Protein AF-A0A7S2Z0B0-F1 (afdb_monomer_lite)

Organism: NCBI:txid41880

Structure (mmCIF, N/CA/C/O backbone):
data_AF-A0A7S2Z0B0-F1
#
_entry.id   AF-A0A7S2Z0B0-F1
#
loop_
_atom_site.group_PDB
_atom_site.id
_atom_site.type_symbol
_atom_site.label_atom_id
_atom_site.label_alt_id
_atom_site.label_comp_id
_atom_site.label_asym_id
_atom_site.label_entity_id
_atom_site.label_seq_id
_atom_site.pdbx_PDB_ins_code
_atom_site.Cartn_x
_atom_site.Cartn_y
_atom_site.Cartn_z
_atom_s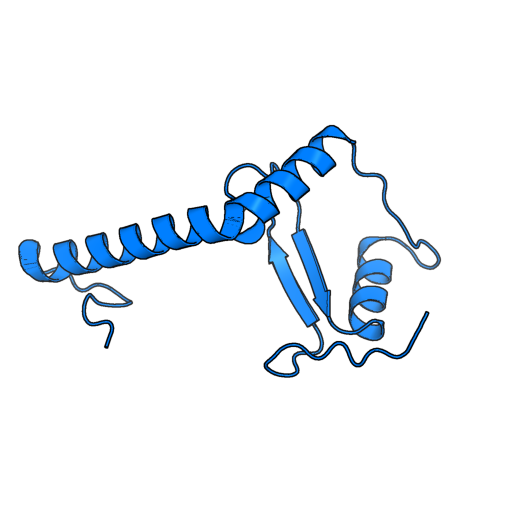ite.occupancy
_atom_site.B_iso_or_equiv
_atom_site.auth_seq_id
_atom_site.auth_comp_id
_atom_site.auth_asym_id
_atom_site.auth_atom_id
_atom_site.pdbx_PDB_model_num
ATOM 1 N N . VAL A 1 1 ? 11.644 -17.429 -20.625 1.00 40.50 1 VAL A N 1
ATOM 2 C CA . VAL A 1 1 ? 11.299 -17.784 -19.226 1.00 40.50 1 VAL A CA 1
ATOM 3 C C . VAL A 1 1 ? 9.787 -17.815 -19.181 1.00 40.50 1 VAL A C 1
ATOM 5 O O . VAL A 1 1 ? 9.197 -16.887 -19.711 1.00 40.50 1 VAL A O 1
ATOM 8 N N . GLY A 1 2 ? 9.229 -18.953 -18.768 1.00 37.28 2 GLY A N 1
ATOM 9 C CA . GLY A 1 2 ? 7.985 -19.527 -19.292 1.00 37.28 2 GLY A CA 1
ATOM 10 C C . GLY A 1 2 ? 6.713 -18.693 -19.154 1.00 37.28 2 GLY A C 1
ATOM 11 O O . GLY A 1 2 ? 6.612 -17.829 -18.285 1.00 37.28 2 GLY A O 1
ATOM 12 N N . ASP A 1 3 ? 5.751 -19.045 -20.006 1.00 36.94 3 ASP A N 1
ATOM 13 C CA . ASP A 1 3 ? 4.350 -18.614 -20.043 1.00 36.94 3 ASP A CA 1
ATOM 14 C C . ASP A 1 3 ? 3.581 -19.048 -18.780 1.00 36.94 3 ASP A C 1
ATOM 16 O O . ASP A 1 3 ? 2.597 -19.783 -18.839 1.00 36.94 3 ASP A O 1
ATOM 20 N N . ALA A 1 4 ? 4.048 -18.642 -17.599 1.00 49.31 4 ALA A N 1
ATOM 21 C CA . ALA A 1 4 ? 3.242 -18.738 -16.396 1.00 49.31 4 ALA A CA 1
ATOM 22 C C . ALA A 1 4 ? 2.090 -17.739 -16.543 1.00 49.31 4 ALA A C 1
ATOM 24 O O . ALA A 1 4 ? 2.315 -16.530 -16.640 1.00 49.31 4 ALA A O 1
ATOM 25 N N . GLU A 1 5 ? 0.861 -18.245 -16.590 1.00 49.62 5 GLU A N 1
ATOM 26 C CA . GLU A 1 5 ? -0.356 -17.441 -16.553 1.00 49.62 5 GLU A CA 1
ATOM 27 C C . GLU A 1 5 ? -0.422 -16.725 -15.191 1.00 49.62 5 GLU A C 1
ATOM 29 O O . GLU A 1 5 ? -0.987 -17.221 -14.218 1.00 49.62 5 GLU A O 1
ATOM 34 N N . TYR A 1 6 ? 0.231 -15.564 -15.084 1.00 52.81 6 TYR A N 1
ATOM 35 C CA . TYR A 1 6 ? 0.125 -14.675 -13.930 1.00 52.81 6 TYR A CA 1
ATOM 36 C C . TYR A 1 6 ? -1.260 -14.032 -13.946 1.00 52.81 6 TYR A C 1
ATOM 38 O O . TYR A 1 6 ? -1.445 -12.917 -14.430 1.00 52.81 6 TYR A O 1
ATOM 46 N N . SER A 1 7 ? -2.249 -14.757 -13.436 1.00 51.62 7 SER A N 1
ATOM 47 C CA . SER A 1 7 ? -3.573 -14.212 -13.172 1.00 51.62 7 SER A CA 1
ATOM 48 C C . SER A 1 7 ? -3.644 -13.799 -11.708 1.00 51.62 7 SER A C 1
ATOM 50 O O . SER A 1 7 ? -3.400 -14.612 -10.815 1.00 51.62 7 SER A O 1
ATOM 52 N N . PHE A 1 8 ? -3.977 -12.534 -11.433 1.00 70.25 8 PHE A N 1
ATOM 53 C CA . PHE A 1 8 ? -4.424 -12.174 -10.087 1.00 70.25 8 PHE A CA 1
ATOM 54 C C . PHE A 1 8 ? -5.605 -13.063 -9.698 1.00 70.25 8 PHE A C 1
ATOM 56 O O . PHE A 1 8 ? -6.382 -13.473 -10.559 1.00 70.25 8 PHE A O 1
ATOM 63 N N . HIS A 1 9 ? -5.808 -13.278 -8.397 1.00 70.19 9 HIS A N 1
ATOM 64 C CA . HIS A 1 9 ? -6.930 -14.070 -7.878 1.00 70.19 9 HIS A CA 1
ATOM 65 C C . HIS A 1 9 ? -8.305 -13.679 -8.467 1.00 70.19 9 HIS A C 1
ATOM 67 O O . HIS A 1 9 ? -9.204 -14.512 -8.515 1.00 70.19 9 HIS A O 1
ATOM 73 N N . HIS A 1 10 ? -8.454 -12.449 -8.977 1.00 76.25 10 HIS A N 1
ATOM 74 C CA . HIS A 1 10 ? -9.671 -11.944 -9.621 1.00 76.25 10 HIS A CA 1
ATOM 75 C C . HIS A 1 10 ? -9.471 -11.425 -11.060 1.00 76.25 10 HIS A C 1
ATOM 77 O O . HIS A 1 10 ? -10.250 -10.599 -11.525 1.00 76.25 10 HIS A O 1
ATOM 83 N N . LYS A 1 11 ? -8.446 -11.909 -11.778 1.00 85.06 11 LYS A N 1
ATOM 84 C CA . LYS A 1 11 ? -8.211 -11.660 -13.218 1.00 85.06 11 LYS A CA 1
ATOM 85 C C . LYS A 1 11 ? -8.097 -10.187 -13.648 1.00 85.06 11 LYS A C 1
ATOM 87 O O . LYS A 1 11 ? -8.368 -9.865 -14.799 1.00 85.06 11 LYS A O 1
ATOM 92 N N . ALA A 1 12 ? -7.695 -9.284 -12.755 1.00 90.69 12 ALA A N 1
ATOM 93 C CA . ALA A 1 12 ? -7.312 -7.938 -13.175 1.00 90.69 12 ALA A CA 1
ATOM 94 C C . ALA A 1 12 ? -6.077 -8.005 -14.097 1.00 90.69 12 ALA A C 1
ATOM 96 O O . ALA A 1 12 ? -5.167 -8.789 -13.841 1.00 90.69 12 ALA A O 1
ATOM 97 N N . ASP A 1 13 ? -6.003 -7.174 -15.137 1.00 91.44 13 ASP A N 1
ATOM 98 C CA . ASP A 1 13 ? -4.811 -7.133 -16.002 1.00 91.44 13 ASP A CA 1
ATOM 99 C C . ASP A 1 13 ? -3.647 -6.373 -15.358 1.00 91.44 13 ASP A C 1
ATOM 101 O O . ASP A 1 13 ? -2.479 -6.649 -15.639 1.00 91.44 13 ASP A O 1
ATOM 105 N N . ALA A 1 14 ? -3.964 -5.410 -14.489 1.00 92.56 14 ALA A N 1
ATOM 106 C CA . ALA A 1 14 ? -3.003 -4.667 -13.693 1.00 92.56 14 ALA A CA 1
ATOM 107 C C . ALA A 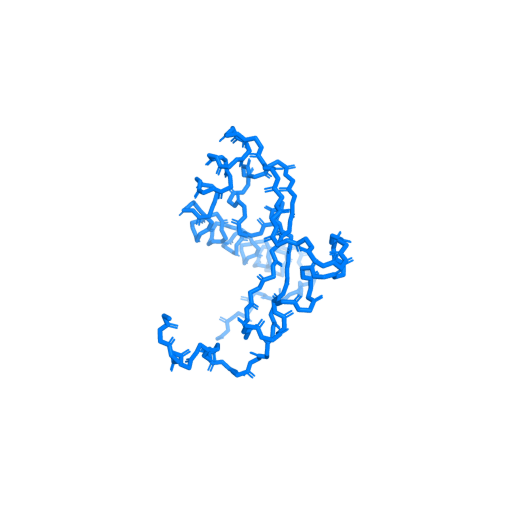1 14 ? -3.635 -4.110 -12.416 1.00 92.56 14 ALA A C 1
ATOM 109 O O . ALA A 1 14 ? -4.803 -3.722 -12.391 1.00 92.56 14 ALA A O 1
ATOM 110 N N . ILE A 1 15 ? -2.811 -4.002 -11.381 1.00 94.62 15 ILE A N 1
ATOM 111 C CA . ILE A 1 15 ? -3.052 -3.202 -10.184 1.00 94.62 15 ILE A CA 1
ATOM 112 C C . ILE A 1 15 ? -1.894 -2.223 -10.012 1.00 94.62 15 ILE A C 1
ATOM 114 O O . ILE A 1 15 ? -0.760 -2.493 -10.418 1.00 94.62 15 ILE A O 1
ATOM 118 N N . ALA A 1 16 ? -2.176 -1.089 -9.387 1.00 96.00 16 ALA A N 1
ATOM 119 C CA . ALA A 1 16 ? -1.172 -0.097 -9.057 1.00 96.00 16 ALA A CA 1
ATOM 120 C C . ALA A 1 16 ? -1.454 0.508 -7.684 1.00 96.00 16 ALA A C 1
ATOM 122 O O . ALA A 1 16 ? -2.592 0.530 -7.215 1.00 96.00 16 ALA A O 1
ATOM 123 N N . GLY A 1 17 ? -0.416 1.034 -7.045 1.00 97.12 17 GLY A N 1
ATOM 124 C CA . GLY A 1 17 ? -0.570 1.720 -5.771 1.00 97.12 17 GLY A CA 1
ATOM 125 C C . GLY A 1 17 ? 0.703 2.405 -5.303 1.00 97.12 17 GLY A C 1
ATOM 126 O O . GLY A 1 17 ? 1.751 2.350 -5.946 1.00 97.12 17 GLY A O 1
ATOM 127 N N . SER A 1 18 ? 0.599 3.080 -4.163 1.00 97.88 18 SER A N 1
ATOM 128 C CA . SER A 1 18 ? 1.707 3.826 -3.570 1.00 97.88 18 SER A CA 1
ATOM 129 C C . SER A 1 18 ? 2.484 2.978 -2.565 1.00 97.88 18 SER A C 1
ATOM 131 O O . SER A 1 18 ? 1.885 2.286 -1.742 1.00 97.88 18 SER A O 1
ATOM 133 N N . LEU A 1 19 ? 3.815 3.083 -2.593 1.00 97.69 19 LEU A N 1
ATOM 134 C CA . LEU A 1 19 ? 4.685 2.459 -1.598 1.00 97.69 19 LEU A CA 1
ATOM 135 C C . LEU A 1 19 ? 4.711 3.235 -0.278 1.00 97.69 19 LEU A C 1
ATOM 137 O O . LEU A 1 19 ? 5.074 2.650 0.718 1.00 97.69 19 LEU A O 1
ATOM 141 N N . ILE A 1 20 ? 4.249 4.488 -0.196 1.00 97.38 20 ILE A N 1
ATOM 142 C CA . ILE A 1 20 ? 4.106 5.176 1.110 1.00 97.38 20 ILE A CA 1
ATOM 143 C C . ILE A 1 20 ? 2.803 4.804 1.843 1.00 97.38 20 ILE A C 1
ATOM 145 O O . ILE A 1 20 ? 2.399 5.464 2.798 1.00 97.38 20 ILE A O 1
ATOM 149 N N . LYS A 1 21 ? 2.087 3.791 1.343 1.00 98.06 21 LYS A N 1
ATOM 150 C CA . LYS A 1 21 ? 0.852 3.241 1.917 1.00 98.06 21 LYS A CA 1
ATOM 151 C C . LYS A 1 21 ? 1.109 1.807 2.382 1.00 98.06 21 LYS A C 1
ATOM 153 O O . LYS A 1 21 ? 2.233 1.459 2.732 1.00 98.06 21 LYS A O 1
ATOM 158 N N . ASN A 1 22 ? 0.070 0.978 2.376 1.00 97.88 22 ASN A N 1
ATOM 159 C CA . ASN A 1 22 ? 0.078 -0.384 2.903 1.00 97.88 22 ASN A CA 1
ATOM 160 C C . ASN A 1 22 ? 1.320 -1.202 2.495 1.00 97.88 22 ASN A C 1
ATOM 162 O O . ASN A 1 22 ? 1.983 -1.718 3.391 1.00 97.88 22 ASN A O 1
ATOM 166 N N . PRO A 1 23 ? 1.721 -1.277 1.207 1.00 97.62 23 PRO A N 1
ATOM 167 C CA . PRO A 1 23 ? 2.841 -2.131 0.804 1.00 97.62 23 PRO A CA 1
ATOM 168 C C . PRO A 1 23 ? 4.222 -1.651 1.271 1.00 97.62 23 PRO A C 1
ATOM 170 O O . PRO A 1 23 ? 5.180 -2.404 1.158 1.00 97.62 23 PRO A O 1
ATOM 173 N N . GLY A 1 24 ? 4.357 -0.417 1.768 1.00 97.56 24 GLY A N 1
ATOM 174 C CA . GLY A 1 24 ? 5.630 0.093 2.286 1.00 97.56 24 GLY A CA 1
ATOM 175 C C . GLY A 1 24 ? 5.887 -0.178 3.754 1.00 97.56 24 GLY A C 1
ATOM 176 O O . GLY A 1 24 ? 6.925 0.254 4.257 1.00 97.56 24 GLY A O 1
ATOM 177 N N . GLY A 1 25 ? 4.933 -0.791 4.462 1.00 97.50 25 GLY A N 1
ATOM 178 C CA . GLY A 1 25 ? 5.072 -1.124 5.881 1.00 97.50 25 GLY A CA 1
ATOM 179 C C . GLY A 1 25 ? 5.401 0.070 6.783 1.00 97.50 25 GLY A C 1
ATOM 180 O O . GLY A 1 25 ? 6.006 -0.112 7.833 1.00 97.50 25 GLY A O 1
ATOM 181 N N . GLY A 1 26 ? 5.070 1.293 6.351 1.00 97.00 26 GLY A N 1
ATOM 182 C CA . GLY A 1 26 ? 5.375 2.535 7.066 1.00 97.00 26 GLY A CA 1
ATOM 183 C C . GLY A 1 26 ? 6.834 3.007 7.000 1.00 97.00 26 GLY A C 1
ATOM 184 O O . GLY A 1 26 ? 7.142 4.033 7.596 1.00 97.00 26 GLY A O 1
ATOM 185 N N . ILE A 1 27 ? 7.722 2.304 6.285 1.00 97.88 27 ILE A N 1
ATOM 186 C CA . ILE A 1 27 ? 9.158 2.642 6.223 1.00 97.88 27 ILE A CA 1
ATOM 187 C C . ILE A 1 27 ? 9.671 2.956 4.817 1.00 97.88 27 ILE A C 1
ATOM 189 O O . ILE A 1 27 ? 10.743 3.544 4.678 1.00 97.88 27 ILE A O 1
ATOM 193 N N . ALA A 1 28 ? 8.932 2.588 3.767 1.00 97.44 28 ALA A N 1
ATOM 194 C CA . ALA A 1 28 ? 9.296 2.981 2.413 1.00 97.44 28 ALA A CA 1
ATOM 195 C C . ALA A 1 28 ? 9.164 4.514 2.265 1.00 97.44 28 ALA A C 1
ATOM 197 O O . ALA A 1 28 ? 8.079 5.056 2.486 1.00 97.44 28 ALA A O 1
ATOM 198 N N . PRO A 1 29 ? 10.231 5.234 1.868 1.00 96.44 29 PRO A N 1
ATOM 199 C CA . PRO A 1 29 ? 10.245 6.699 1.911 1.00 96.44 29 PRO A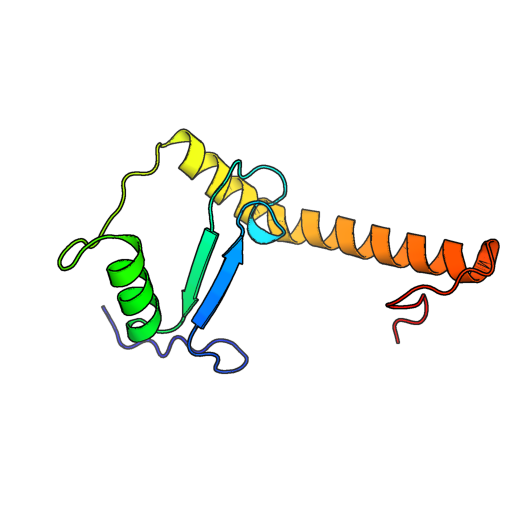 CA 1
ATOM 200 C C . PRO A 1 29 ? 9.442 7.351 0.774 1.00 96.44 29 PRO A C 1
ATOM 202 O O . PRO A 1 29 ? 9.011 8.497 0.879 1.00 96.44 29 PRO A O 1
ATOM 205 N N . ARG A 1 30 ? 9.283 6.646 -0.352 1.00 95.19 30 ARG A N 1
ATOM 206 C CA . ARG A 1 30 ? 8.608 7.104 -1.576 1.00 95.19 30 ARG A CA 1
ATOM 207 C C . ARG A 1 30 ? 8.347 5.927 -2.515 1.00 95.19 30 ARG A C 1
ATOM 209 O O . ARG A 1 30 ? 8.821 4.819 -2.288 1.00 95.19 30 ARG A O 1
ATOM 216 N N . GLY A 1 31 ? 7.660 6.208 -3.620 1.00 94.06 31 GLY A N 1
ATOM 217 C CA . GLY A 1 31 ? 7.531 5.301 -4.759 1.00 94.06 31 GLY A CA 1
ATOM 218 C C . GLY A 1 31 ? 6.120 4.761 -4.965 1.00 94.06 31 GLY A C 1
ATOM 219 O O . GLY A 1 31 ? 5.183 5.058 -4.219 1.00 94.06 31 GLY A O 1
ATOM 220 N N . GLY A 1 32 ? 5.980 3.966 -6.017 1.00 95.25 32 GLY A N 1
ATOM 221 C CA . GLY A 1 32 ? 4.750 3.286 -6.393 1.00 95.25 32 GLY A CA 1
ATOM 222 C C . GLY A 1 32 ? 5.071 1.954 -7.054 1.00 95.25 32 GLY A C 1
ATOM 223 O O . GLY A 1 32 ? 6.214 1.710 -7.441 1.00 95.25 32 GLY A O 1
ATOM 224 N N . TYR A 1 33 ? 4.062 1.102 -7.165 1.00 95.12 33 TYR A N 1
ATOM 225 C CA . TYR A 1 33 ? 4.173 -0.193 -7.819 1.00 95.12 33 TYR A CA 1
ATOM 226 C C . TYR A 1 33 ? 3.100 -0.334 -8.897 1.00 95.12 33 TYR A C 1
ATOM 228 O O . TYR A 1 33 ? 2.011 0.232 -8.784 1.00 95.12 33 TYR A O 1
ATOM 236 N N . VAL A 1 34 ? 3.428 -1.115 -9.922 1.00 94.69 34 VAL A N 1
ATOM 237 C CA . VAL A 1 34 ? 2.484 -1.687 -10.881 1.00 94.69 34 VAL A CA 1
ATOM 238 C C . VAL A 1 34 ? 2.772 -3.181 -10.927 1.00 94.69 34 VAL A C 1
ATOM 240 O O . VAL A 1 34 ? 3.926 -3.575 -11.089 1.00 94.69 34 VAL A O 1
ATOM 243 N N . ALA A 1 35 ? 1.743 -4.002 -10.769 1.00 93.44 35 ALA A N 1
ATOM 244 C CA . ALA A 1 35 ? 1.834 -5.453 -10.879 1.00 93.44 35 ALA A CA 1
ATOM 245 C C . ALA A 1 35 ? 0.708 -5.954 -11.785 1.00 93.44 35 ALA A C 1
ATOM 247 O O . ALA A 1 35 ? -0.396 -5.416 -11.742 1.00 93.44 35 ALA A O 1
ATOM 248 N N . GLY A 1 36 ? 0.968 -6.969 -12.604 1.00 92.38 36 GLY A N 1
ATOM 249 C CA . GLY A 1 36 ? -0.027 -7.521 -13.519 1.00 92.38 36 GLY A CA 1
ATOM 250 C C . GLY A 1 36 ? 0.586 -8.260 -14.690 1.00 92.38 36 GLY A C 1
ATOM 251 O O . GLY A 1 36 ? 1.715 -8.743 -14.604 1.00 92.38 36 GLY A O 1
ATOM 252 N N . THR A 1 37 ? -0.168 -8.337 -15.785 1.00 91.81 37 THR A N 1
ATOM 253 C CA . THR A 1 37 ? 0.261 -9.039 -16.995 1.00 91.81 37 THR A CA 1
ATOM 254 C C . THR A 1 37 ? 1.525 -8.399 -17.585 1.00 91.81 37 THR A C 1
ATOM 256 O O . THR A 1 37 ? 1.720 -7.180 -17.474 1.00 91.81 37 THR A O 1
ATOM 259 N N . PRO A 1 38 ? 2.380 -9.175 -18.281 1.00 91.50 38 PRO A N 1
ATOM 260 C CA . PRO A 1 38 ? 3.576 -8.633 -18.928 1.00 91.50 38 PRO A CA 1
ATOM 261 C C . PRO A 1 38 ? 3.272 -7.484 -19.900 1.00 91.50 38 PRO A C 1
ATOM 263 O O . PRO A 1 38 ? 4.023 -6.510 -19.975 1.00 91.50 38 PRO A O 1
ATOM 266 N N . ALA A 1 39 ? 2.144 -7.568 -20.613 1.00 92.31 39 ALA A N 1
ATOM 267 C CA . ALA A 1 39 ? 1.693 -6.524 -21.525 1.00 92.31 39 ALA A CA 1
ATOM 268 C C . ALA A 1 39 ? 1.379 -5.213 -20.785 1.00 92.31 39 ALA A C 1
ATOM 270 O O . ALA A 1 39 ? 1.852 -4.151 -21.202 1.00 92.31 39 ALA A O 1
ATOM 271 N N . ALA A 1 40 ? 0.639 -5.288 -19.671 1.00 92.88 40 ALA A N 1
ATOM 272 C CA . ALA A 1 40 ? 0.264 -4.119 -18.885 1.00 92.88 40 ALA A CA 1
ATOM 273 C C . ALA A 1 40 ? 1.471 -3.488 -18.173 1.00 92.88 40 ALA A C 1
ATOM 275 O O . ALA A 1 40 ? 1.701 -2.286 -18.311 1.00 92.88 40 ALA A O 1
ATOM 276 N N . VAL A 1 41 ? 2.305 -4.294 -17.505 1.00 92.19 41 VAL A N 1
ATOM 277 C CA . VAL A 1 41 ? 3.538 -3.814 -16.851 1.00 92.19 41 VAL A CA 1
ATOM 278 C C . VAL A 1 41 ? 4.484 -3.178 -17.873 1.00 92.19 41 VAL A C 1
ATOM 280 O O . VAL A 1 41 ? 5.008 -2.085 -17.645 1.00 92.19 41 VAL A O 1
ATOM 283 N N . GLY A 1 42 ? 4.659 -3.808 -19.039 1.00 91.31 42 GLY A N 1
ATOM 284 C CA . GLY A 1 42 ? 5.481 -3.266 -20.119 1.00 91.31 42 GLY A CA 1
ATOM 285 C C . GLY A 1 42 ? 4.949 -1.940 -20.670 1.00 91.31 42 GLY A C 1
ATOM 286 O O . GLY A 1 42 ? 5.734 -1.037 -20.966 1.00 91.31 42 GLY A O 1
ATOM 287 N N . ALA A 1 43 ? 3.626 -1.786 -20.788 1.00 92.12 43 ALA A N 1
ATOM 288 C CA . ALA A 1 43 ? 3.008 -0.522 -21.187 1.00 92.12 43 ALA A CA 1
ATOM 289 C C . ALA A 1 43 ? 3.245 0.585 -20.146 1.00 92.12 43 ALA A C 1
ATOM 291 O O . ALA A 1 43 ? 3.621 1.699 -20.519 1.00 92.12 43 ALA A O 1
ATOM 292 N N . SER A 1 44 ? 3.110 0.274 -18.853 1.00 93.00 44 SER A N 1
ATOM 293 C CA . SER A 1 44 ? 3.401 1.215 -17.767 1.00 93.00 44 SER A CA 1
ATOM 294 C C . SER A 1 44 ? 4.869 1.642 -17.744 1.00 93.00 44 SER A C 1
ATOM 296 O O . SER A 1 44 ? 5.149 2.831 -17.609 1.00 93.00 44 SER A O 1
ATOM 298 N N . LEU A 1 45 ? 5.805 0.709 -17.947 1.00 91.56 45 LEU A N 1
ATOM 299 C CA . LEU A 1 45 ? 7.237 1.012 -18.011 1.00 91.56 45 LEU A CA 1
ATOM 300 C C . LEU A 1 45 ? 7.566 1.967 -19.165 1.00 91.56 45 LEU A C 1
ATOM 302 O O . LEU A 1 45 ? 8.233 2.978 -18.949 1.00 91.56 45 LEU A O 1
ATOM 306 N N . ARG A 1 46 ? 7.036 1.701 -20.368 1.00 91.25 46 ARG A N 1
ATOM 307 C CA . ARG A 1 46 ? 7.213 2.585 -21.536 1.00 91.25 46 ARG A CA 1
ATOM 308 C C . ARG A 1 46 ? 6.649 3.985 -21.302 1.00 91.25 46 ARG A C 1
ATOM 310 O O . ARG A 1 46 ? 7.186 4.945 -21.845 1.00 91.25 46 ARG A O 1
ATOM 317 N N . ARG A 1 47 ? 5.575 4.105 -20.512 1.00 92.19 47 ARG A N 1
ATOM 318 C CA . ARG A 1 47 ? 4.975 5.397 -20.153 1.00 92.19 47 ARG A CA 1
ATOM 319 C C . ARG A 1 47 ? 5.771 6.152 -19.087 1.00 92.19 47 ARG A C 1
ATOM 321 O O . ARG A 1 47 ? 5.798 7.383 -19.142 1.00 92.19 47 ARG A O 1
ATOM 328 N N . LEU A 1 48 ? 6.326 5.435 -18.109 1.00 91.19 48 LEU A N 1
ATOM 329 C CA . LEU A 1 48 ? 7.107 5.997 -17.004 1.00 91.19 48 LEU A CA 1
ATOM 330 C C . LEU A 1 48 ? 8.485 6.477 -17.470 1.00 91.19 48 LEU A C 1
ATOM 332 O O . LEU A 1 48 ? 8.948 7.525 -17.030 1.00 91.19 48 LEU A O 1
ATOM 336 N N . ALA A 1 49 ? 9.128 5.692 -18.330 1.00 89.44 49 ALA A N 1
ATOM 337 C CA . ALA A 1 49 ? 10.452 5.970 -18.861 1.00 89.44 49 ALA A CA 1
ATOM 338 C C . ALA A 1 49 ? 10.351 6.593 -20.269 1.00 89.44 49 ALA A C 1
ATOM 340 O O . ALA A 1 49 ? 9.602 7.543 -20.488 1.00 89.44 49 ALA A O 1
ATOM 341 N N . ALA A 1 50 ? 11.109 6.059 -21.224 1.00 86.75 50 ALA A N 1
ATOM 342 C CA . ALA A 1 50 ? 11.075 6.431 -22.633 1.00 86.75 50 ALA A CA 1
ATOM 343 C C . ALA A 1 50 ? 11.032 5.163 -23.509 1.00 86.75 50 ALA A C 1
ATOM 345 O O . ALA A 1 50 ? 11.383 4.077 -23.029 1.00 86.75 50 ALA A O 1
ATOM 346 N N . PRO A 1 51 ? 10.627 5.257 -24.791 1.00 83.12 51 PRO A N 1
ATOM 347 C CA . PRO A 1 51 ? 10.673 4.122 -25.711 1.00 83.12 51 PRO A CA 1
ATOM 348 C C . PRO A 1 51 ? 12.066 3.471 -25.745 1.00 83.12 51 PRO A C 1
ATOM 350 O O . PRO A 1 51 ? 13.070 4.157 -25.907 1.00 83.12 51 PRO A O 1
ATOM 353 N N . GLY A 1 52 ? 12.124 2.147 -25.573 1.00 84.50 52 GLY A N 1
ATOM 354 C CA . GLY A 1 52 ? 13.377 1.378 -25.550 1.00 84.50 52 GLY A CA 1
ATOM 355 C C . GLY A 1 52 ? 14.080 1.301 -24.188 1.00 84.50 52 GLY A C 1
ATOM 356 O O . GLY A 1 52 ? 14.993 0.493 -24.038 1.00 84.50 52 GLY A O 1
ATOM 357 N N . VAL A 1 53 ? 13.644 2.065 -23.178 1.00 87.06 53 VAL A N 1
ATOM 358 C CA . VAL A 1 53 ? 14.193 1.986 -21.815 1.00 87.06 53 VAL A CA 1
ATOM 359 C C . VAL A 1 53 ? 13.477 0.894 -21.023 1.00 87.06 53 VAL A C 1
ATOM 361 O O . VAL A 1 53 ? 12.254 0.909 -20.885 1.00 87.06 53 VAL A O 1
ATOM 364 N N . THR A 1 54 ? 14.248 -0.047 -20.481 1.00 80.12 54 THR A N 1
ATOM 365 C CA . THR A 1 54 ? 13.730 -1.222 -19.761 1.00 80.12 54 THR A CA 1
ATOM 366 C C . THR A 1 54 ? 14.066 -1.237 -18.267 1.00 80.12 54 THR A C 1
ATOM 368 O O . THR A 1 54 ? 13.704 -2.187 -17.577 1.00 80.12 54 THR A O 1
ATOM 371 N N . GLY A 1 55 ? 14.722 -0.199 -17.737 1.00 71.06 55 GLY A N 1
ATOM 372 C CA . GLY A 1 55 ? 15.142 -0.157 -16.337 1.00 71.06 55 GLY A CA 1
ATOM 373 C C . GLY A 1 55 ? 15.272 1.252 -15.766 1.00 71.06 55 GLY A C 1
ATOM 374 O O . GLY A 1 55 ? 15.317 2.239 -16.496 1.00 71.06 55 GLY A O 1
ATOM 375 N N . SER A 1 56 ? 15.341 1.321 -14.438 1.00 72.19 56 SER A N 1
ATOM 376 C CA . SER A 1 56 ? 15.625 2.528 -13.659 1.00 72.19 56 SER A CA 1
ATOM 377 C C . SER A 1 56 ? 16.652 2.189 -12.585 1.00 72.19 56 SER A C 1
ATOM 379 O O . SER A 1 56 ? 16.625 1.088 -12.035 1.00 72.19 56 SER A O 1
ATOM 381 N N . ALA A 1 57 ? 17.518 3.141 -12.243 1.00 76.31 57 ALA A N 1
ATOM 382 C CA . ALA A 1 57 ? 18.349 3.038 -11.052 1.00 76.31 57 ALA A CA 1
ATOM 383 C C . ALA A 1 57 ? 17.539 3.501 -9.830 1.00 76.31 57 ALA A C 1
ATOM 385 O O . ALA A 1 57 ? 16.958 4.586 -9.838 1.00 76.31 57 ALA A O 1
ATOM 386 N N . VAL A 1 58 ? 17.483 2.664 -8.799 1.00 86.25 58 VAL A N 1
ATOM 387 C CA . VAL A 1 58 ? 17.054 3.026 -7.442 1.00 86.25 58 VAL A CA 1
ATOM 388 C C . VAL A 1 58 ? 18.273 2.804 -6.560 1.00 86.25 58 VAL A C 1
ATOM 390 O O . VAL A 1 58 ? 18.967 1.801 -6.729 1.00 86.25 58 VAL A O 1
ATOM 393 N N . ASP A 1 59 ? 18.583 3.744 -5.670 1.00 92.31 59 ASP A N 1
ATOM 394 C CA . ASP A 1 59 ? 19.723 3.586 -4.772 1.00 92.31 59 ASP A CA 1
ATOM 395 C C . ASP A 1 59 ? 19.520 2.388 -3.826 1.00 92.31 59 ASP A C 1
ATOM 397 O O . ASP A 1 59 ? 18.392 1.985 -3.519 1.00 92.31 59 ASP A O 1
ATOM 401 N N . GLY A 1 60 ? 20.628 1.790 -3.382 1.00 94.12 60 GLY A N 1
ATOM 402 C CA . GLY A 1 60 ? 20.595 0.557 -2.594 1.00 94.12 60 GLY A CA 1
ATOM 403 C C . GLY A 1 60 ? 19.859 0.701 -1.261 1.00 94.12 60 GLY A C 1
ATOM 404 O O . GLY A 1 60 ? 19.219 -0.250 -0.815 1.00 94.12 60 GLY A O 1
ATOM 405 N N . GLU A 1 61 ? 19.893 1.889 -0.658 1.00 95.44 61 GLU A N 1
ATOM 406 C CA . GLU A 1 61 ? 19.215 2.157 0.608 1.00 95.44 61 GLU A CA 1
ATOM 407 C C . GLU A 1 61 ? 17.697 2.226 0.421 1.00 95.44 61 GLU A C 1
ATOM 409 O O . GLU A 1 61 ? 16.951 1.546 1.128 1.00 95.44 61 GLU A O 1
ATOM 414 N N . THR A 1 62 ? 17.224 2.946 -0.599 1.00 95.44 62 THR A N 1
ATOM 415 C CA . THR A 1 62 ? 15.806 2.940 -0.975 1.00 95.44 62 THR A CA 1
ATOM 416 C C . THR A 1 62 ? 15.335 1.527 -1.326 1.00 95.44 62 THR A C 1
ATOM 418 O O . THR A 1 62 ? 14.240 1.136 -0.919 1.00 95.44 62 THR A O 1
ATOM 421 N N . MET A 1 63 ? 16.150 0.723 -2.022 1.00 95.31 63 MET A N 1
ATOM 422 C CA . MET A 1 63 ? 15.800 -0.676 -2.301 1.00 95.31 63 MET A CA 1
ATOM 423 C C . MET A 1 63 ? 15.662 -1.512 -1.029 1.00 95.31 63 MET A C 1
ATOM 425 O O . MET A 1 63 ? 14.667 -2.222 -0.866 1.00 95.31 63 MET A O 1
ATOM 429 N N . ARG A 1 64 ? 16.616 -1.389 -0.099 1.00 97.25 64 ARG A N 1
ATOM 430 C CA . ARG A 1 64 ? 16.570 -2.061 1.205 1.00 97.25 64 ARG A CA 1
ATOM 431 C C . ARG A 1 64 ? 15.280 -1.726 1.954 1.00 97.25 64 ARG A C 1
ATOM 433 O O . ARG A 1 64 ? 14.607 -2.638 2.431 1.00 97.25 64 ARG A O 1
ATOM 440 N N . LEU A 1 65 ? 14.911 -0.444 2.012 1.00 98.12 65 LEU A N 1
ATOM 441 C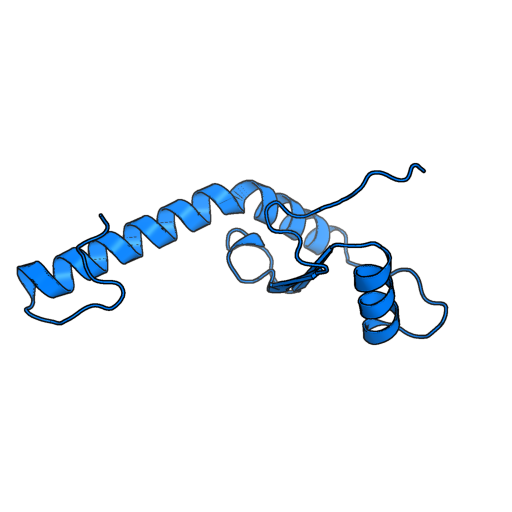 CA . LEU A 1 65 ? 13.698 0.016 2.693 1.00 98.12 65 LEU A CA 1
ATOM 442 C C . LEU A 1 65 ? 12.414 -0.452 2.003 1.00 98.12 65 LEU A C 1
ATOM 444 O O . LEU A 1 65 ? 11.459 -0.802 2.691 1.00 98.12 65 LEU A O 1
ATOM 448 N N . ILE A 1 66 ? 12.379 -0.510 0.668 1.00 97.50 66 ILE A N 1
ATOM 449 C CA . ILE A 1 66 ? 11.223 -1.044 -0.066 1.00 97.50 66 ILE A CA 1
ATOM 450 C C . ILE A 1 66 ? 11.023 -2.530 0.248 1.00 97.50 66 ILE A C 1
ATOM 452 O O . ILE A 1 66 ? 9.908 -2.931 0.581 1.00 97.50 66 ILE A O 1
ATOM 456 N N . PHE A 1 67 ? 12.082 -3.344 0.199 1.00 97.12 67 PHE A N 1
ATOM 457 C CA . PHE A 1 67 ? 11.972 -4.774 0.507 1.00 97.12 67 PHE A CA 1
ATOM 458 C C . PHE A 1 67 ? 11.632 -5.034 1.977 1.00 97.12 67 PHE A C 1
ATOM 460 O O . PHE A 1 67 ? 10.757 -5.849 2.270 1.00 97.12 67 PHE A O 1
ATOM 467 N N . GLN A 1 68 ? 12.274 -4.318 2.903 1.00 98.44 68 GLN A N 1
ATOM 468 C CA . GLN A 1 68 ? 11.957 -4.419 4.327 1.00 98.44 68 GLN A CA 1
ATOM 469 C C . GLN A 1 68 ? 10.515 -3.967 4.604 1.00 98.44 68 GLN A C 1
ATOM 471 O O . GLN A 1 68 ? 9.807 -4.602 5.383 1.00 98.44 68 GLN A O 1
ATOM 476 N N . GLY A 1 69 ? 10.061 -2.902 3.941 1.00 98.19 69 GLY A N 1
ATOM 477 C CA . GLY A 1 69 ? 8.702 -2.386 4.066 1.00 98.19 69 GLY A CA 1
ATOM 478 C C . GLY A 1 69 ? 7.668 -3.392 3.582 1.00 98.19 69 GLY A C 1
ATOM 479 O O . GLY A 1 69 ? 6.694 -3.648 4.284 1.00 98.19 69 GLY A O 1
ATOM 480 N N . LEU A 1 70 ? 7.927 -4.034 2.442 1.00 98.06 70 LEU A N 1
ATOM 481 C CA . LEU A 1 70 ? 7.062 -5.079 1.901 1.00 98.06 70 LEU A CA 1
ATOM 482 C C . LEU A 1 70 ? 6.967 -6.295 2.833 1.00 98.06 70 LEU A C 1
ATOM 484 O O . LEU A 1 70 ? 5.884 -6.850 3.001 1.00 98.06 70 LEU A O 1
ATOM 488 N N . TRP A 1 71 ? 8.072 -6.679 3.477 1.00 98.31 71 TRP A N 1
ATOM 489 C CA . TRP A 1 71 ? 8.081 -7.753 4.475 1.00 98.31 71 TRP A CA 1
ATOM 490 C C . TRP A 1 71 ? 7.239 -7.414 5.715 1.00 98.31 71 TRP A C 1
ATOM 492 O O . TRP A 1 71 ? 6.500 -8.257 6.219 1.00 98.31 71 TRP A O 1
ATOM 502 N N . LEU A 1 72 ? 7.316 -6.170 6.195 1.00 98.44 72 LEU A N 1
ATOM 503 C CA . LEU A 1 72 ? 6.573 -5.700 7.371 1.00 98.44 72 LEU A CA 1
ATOM 504 C C . LEU A 1 72 ? 5.106 -5.343 7.069 1.00 98.44 72 LEU A C 1
ATOM 506 O O . LEU A 1 72 ? 4.288 -5.261 7.990 1.00 98.44 72 LEU A O 1
ATOM 510 N N . ALA A 1 73 ? 4.763 -5.126 5.797 1.00 98.44 73 ALA A N 1
ATOM 511 C CA . ALA A 1 73 ? 3.467 -4.614 5.360 1.00 98.44 73 ALA A CA 1
ATOM 512 C C . ALA A 1 73 ? 2.254 -5.389 5.909 1.00 98.44 73 ALA A C 1
ATOM 514 O O . ALA A 1 73 ? 1.352 -4.727 6.428 1.00 98.44 73 ALA A O 1
ATOM 515 N N . PRO A 1 74 ? 2.194 -6.739 5.886 1.00 98.12 74 PRO A N 1
ATOM 516 C CA . PRO A 1 74 ? 1.021 -7.462 6.385 1.00 98.12 74 PRO A CA 1
ATOM 517 C C . PRO A 1 74 ? 0.716 -7.165 7.858 1.00 98.12 74 PRO A C 1
ATOM 519 O O . PRO A 1 74 ? -0.441 -6.954 8.219 1.00 98.12 74 PRO A O 1
ATOM 522 N N . GLY A 1 75 ? 1.755 -7.078 8.697 1.00 98.06 75 GLY A N 1
ATOM 523 C CA . GLY A 1 75 ? 1.612 -6.721 10.109 1.00 98.06 75 GLY A CA 1
ATOM 524 C C . GLY A 1 75 ? 1.144 -5.278 10.289 1.00 98.06 75 GLY A C 1
ATOM 525 O O . GLY A 1 75 ? 0.164 -5.029 10.984 1.00 98.06 75 GLY A O 1
ATOM 526 N N . SER A 1 76 ? 1.783 -4.327 9.602 1.00 97.94 76 SER A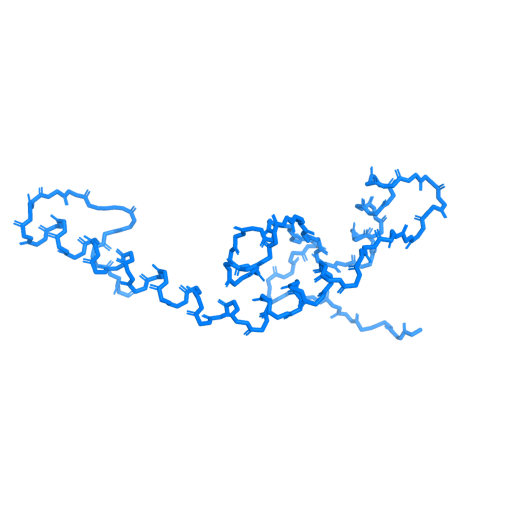 N 1
ATOM 527 C CA . SER A 1 76 ? 1.418 -2.902 9.673 1.00 97.94 76 SER A CA 1
ATOM 528 C C . SER A 1 76 ? -0.032 -2.634 9.233 1.00 97.94 76 SER A C 1
ATOM 530 O O . SER A 1 76 ? -0.749 -1.843 9.856 1.00 97.94 76 SER A O 1
ATOM 532 N N . VAL A 1 77 ? -0.501 -3.336 8.195 1.00 98.38 77 VAL A N 1
ATOM 533 C CA . VAL A 1 77 ? -1.895 -3.265 7.737 1.00 98.38 77 VAL A CA 1
ATOM 534 C C . VAL A 1 77 ? -2.845 -3.851 8.774 1.00 98.38 77 VAL A C 1
ATOM 536 O O . VAL A 1 77 ? -3.854 -3.219 9.074 1.00 98.38 77 VAL A O 1
ATOM 539 N N . ALA A 1 78 ? -2.526 -5.012 9.354 1.00 98.06 78 ALA A N 1
ATOM 540 C CA . ALA A 1 78 ? -3.358 -5.621 10.390 1.00 98.06 78 ALA A CA 1
ATOM 541 C C . ALA A 1 78 ? -3.535 -4.691 11.601 1.00 98.06 78 ALA A C 1
ATOM 543 O O . ALA A 1 78 ? -4.653 -4.529 12.087 1.00 98.06 78 ALA A O 1
ATOM 544 N N . GLU A 1 79 ? -2.466 -4.026 12.045 1.00 97.62 79 GLU A N 1
ATOM 545 C CA . GLU A 1 79 ? -2.544 -3.037 13.128 1.00 97.62 79 GLU A CA 1
ATOM 546 C C . GLU A 1 79 ? -3.410 -1.827 12.750 1.00 97.62 79 GLU A C 1
ATOM 548 O O . GLU A 1 79 ? -4.253 -1.395 13.537 1.00 97.62 79 GLU A O 1
ATOM 553 N N . SER A 1 80 ? -3.283 -1.327 11.518 1.00 96.81 80 SER A N 1
ATOM 554 C CA . SER A 1 80 ? -4.103 -0.211 11.026 1.00 96.81 80 SER A CA 1
ATOM 555 C C . SER A 1 80 ? -5.594 -0.568 10.960 1.00 96.81 80 SER A C 1
ATOM 557 O O . SER A 1 80 ? -6.443 0.236 11.346 1.00 96.81 80 SER A O 1
ATOM 559 N N . VAL A 1 81 ? -5.924 -1.786 10.512 1.00 96.31 81 VAL A N 1
ATOM 560 C CA . VAL A 1 81 ? -7.308 -2.282 10.449 1.00 96.31 81 VAL A CA 1
ATOM 561 C C . VAL A 1 81 ? -7.896 -2.425 11.851 1.00 96.31 81 VAL A C 1
ATOM 563 O O . VAL A 1 81 ? -8.971 -1.887 12.106 1.00 96.31 81 VAL A O 1
ATOM 566 N N . LYS A 1 82 ? -7.179 -3.063 12.786 1.00 95.62 82 LYS A N 1
ATOM 567 C CA . LYS A 1 82 ? -7.620 -3.185 14.188 1.00 95.62 82 LYS A CA 1
ATOM 568 C C . LYS A 1 82 ? -7.872 -1.817 14.824 1.00 95.62 82 LYS A C 1
ATOM 570 O O . LYS A 1 82 ? -8.878 -1.641 15.506 1.00 95.62 82 LYS A O 1
ATOM 575 N N . GLY A 1 83 ? -6.990 -0.846 14.575 1.00 96.25 83 GLY A N 1
ATOM 576 C CA . GLY A 1 83 ? -7.159 0.529 15.048 1.00 96.25 83 GLY A CA 1
ATOM 577 C C . GLY A 1 83 ? -8.423 1.190 14.491 1.00 96.25 83 GLY A C 1
ATOM 578 O O . GLY A 1 83 ? -9.186 1.786 15.248 1.00 96.25 83 GLY A O 1
ATOM 579 N N . GLY A 1 84 ? -8.684 1.026 13.190 1.00 95.31 84 GLY A N 1
ATOM 580 C CA . GLY A 1 84 ? -9.913 1.506 12.552 1.00 95.31 84 GLY A CA 1
ATOM 581 C C . GLY A 1 84 ? -11.177 0.871 13.138 1.00 95.31 84 GLY A C 1
ATOM 582 O O . GLY A 1 84 ? -12.129 1.582 13.448 1.00 95.31 84 GLY A O 1
ATOM 583 N N . MET A 1 85 ? -11.164 -0.446 13.366 1.00 94.94 85 MET A N 1
ATOM 584 C CA . MET A 1 85 ? -12.286 -1.173 13.974 1.00 94.94 85 MET A CA 1
ATOM 585 C C . MET A 1 85 ? -12.550 -0.721 15.415 1.00 94.94 85 MET A C 1
ATOM 587 O O . MET A 1 85 ? -13.699 -0.484 15.787 1.00 94.94 85 MET A O 1
ATOM 591 N N . LEU A 1 86 ? -11.495 -0.557 16.220 1.00 95.31 86 LEU A N 1
ATOM 592 C CA . LEU A 1 86 ? -11.618 -0.049 17.585 1.00 95.31 86 LEU A CA 1
ATOM 593 C C . LEU A 1 86 ? -12.199 1.370 17.592 1.00 95.31 86 LEU A C 1
ATOM 595 O O . LEU A 1 86 ? -13.095 1.659 18.382 1.00 95.31 86 LEU A O 1
ATOM 599 N N . LEU A 1 87 ? -11.725 2.243 16.700 1.00 95.69 87 LEU A N 1
ATOM 600 C CA . LEU A 1 87 ? -12.231 3.609 16.599 1.00 95.69 87 LEU A CA 1
ATOM 601 C C . LEU A 1 87 ? -13.713 3.638 16.207 1.00 95.69 87 LEU A C 1
ATOM 603 O O . LEU A 1 87 ? -14.479 4.364 16.837 1.00 95.69 87 LEU A O 1
ATOM 607 N N . ALA A 1 88 ? -14.123 2.832 15.224 1.00 95.56 88 ALA A N 1
ATOM 608 C CA . ALA A 1 88 ? -15.526 2.711 14.829 1.00 95.56 88 ALA A CA 1
ATOM 609 C C . ALA A 1 88 ? -16.401 2.236 16.001 1.00 95.56 88 ALA A C 1
ATOM 611 O O . ALA A 1 88 ? -17.438 2.835 16.286 1.00 95.56 88 ALA A O 1
ATOM 612 N N . TYR A 1 89 ? -15.940 1.222 16.744 1.00 94.75 89 TYR A N 1
ATOM 613 C CA . TYR A 1 89 ? -16.635 0.720 17.929 1.00 94.75 89 TYR A CA 1
ATOM 614 C C . TYR A 1 89 ? -16.821 1.796 19.002 1.00 94.75 89 TYR A C 1
ATOM 616 O O . TYR A 1 89 ? -17.926 1.975 19.514 1.00 94.75 89 TYR A O 1
ATOM 624 N N . LEU A 1 90 ? -15.760 2.534 19.336 1.00 95.88 90 LEU A N 1
ATOM 625 C CA . LEU A 1 90 ? -15.820 3.590 20.346 1.00 95.88 90 LEU A CA 1
ATOM 626 C C . LEU A 1 90 ? -16.713 4.755 19.899 1.00 95.88 90 LEU A C 1
ATOM 628 O O . LEU A 1 90 ? -17.532 5.232 20.687 1.00 95.88 90 LEU A O 1
ATOM 632 N N . ALA A 1 91 ? -16.587 5.183 18.640 1.00 95.88 91 ALA A N 1
ATOM 633 C CA . ALA A 1 91 ? -17.390 6.261 18.072 1.00 95.88 91 ALA A CA 1
ATOM 634 C C . ALA A 1 91 ? -18.893 5.963 18.190 1.00 95.88 91 ALA A C 1
ATOM 636 O O . ALA A 1 91 ? -19.644 6.777 18.730 1.00 95.88 91 ALA A O 1
ATOM 637 N N . GLU A 1 92 ? -19.320 4.769 17.784 1.00 95.56 92 GLU A N 1
ATOM 638 C CA . GLU A 1 92 ? -20.740 4.414 17.774 1.00 95.56 92 GLU A CA 1
ATOM 639 C C . GLU A 1 92 ? -21.272 4.075 19.170 1.00 95.56 92 GLU A C 1
ATOM 641 O O . GLU A 1 92 ? -22.344 4.542 19.556 1.00 95.56 92 GLU A O 1
ATOM 646 N N . ARG A 1 93 ? -20.539 3.266 19.947 1.00 93.44 93 ARG A N 1
ATOM 647 C CA . ARG A 1 93 ? -21.043 2.709 21.216 1.00 93.44 93 ARG A CA 1
ATOM 648 C C . ARG A 1 93 ? -20.885 3.640 22.407 1.00 93.44 93 ARG A C 1
ATOM 650 O O . ARG A 1 93 ? -21.640 3.503 23.364 1.00 93.44 93 ARG A O 1
ATOM 657 N N . MET A 1 94 ? -19.901 4.535 22.377 1.00 94.19 94 MET A N 1
ATOM 658 C CA . MET A 1 94 ? -19.598 5.409 23.514 1.00 94.19 94 MET A CA 1
ATOM 659 C C . MET A 1 94 ? -19.889 6.879 23.229 1.00 94.19 94 MET A C 1
ATOM 661 O O . MET A 1 94 ? -20.244 7.604 24.154 1.00 94.19 94 MET A O 1
ATOM 665 N N . LEU A 1 95 ? -19.746 7.324 21.976 1.00 95.88 95 LEU A N 1
ATOM 666 C CA . LEU A 1 95 ? -19.873 8.741 21.618 1.00 95.88 95 LEU A CA 1
ATOM 667 C C . LEU A 1 95 ? -21.162 9.067 20.852 1.00 95.88 95 LEU A C 1
ATOM 669 O O . LEU A 1 95 ? -21.482 10.243 20.697 1.00 95.88 95 LEU A O 1
ATOM 673 N N . GLY A 1 96 ? -21.901 8.060 20.373 1.00 94.31 96 GLY A N 1
ATOM 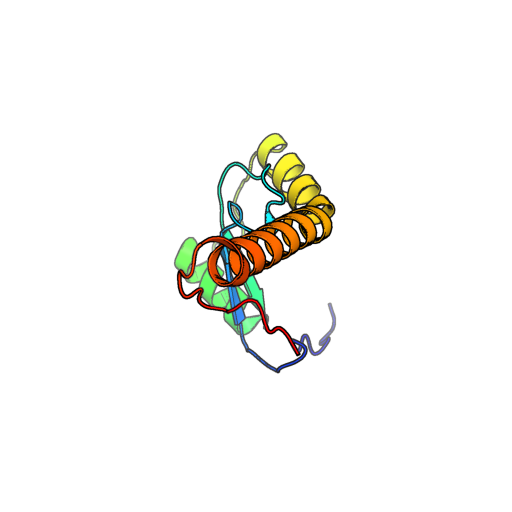674 C CA . GLY A 1 96 ? -23.104 8.266 19.561 1.00 94.31 96 GLY A CA 1
ATOM 675 C C . GLY A 1 96 ? -22.815 8.882 18.187 1.00 94.31 96 GLY A C 1
ATOM 676 O O . GLY A 1 96 ? -23.698 9.501 17.596 1.00 94.31 96 GLY A O 1
ATOM 677 N N . VAL A 1 97 ? -21.584 8.737 17.685 1.00 96.12 97 VAL A N 1
ATOM 678 C CA . VAL A 1 97 ? -21.149 9.234 16.374 1.00 96.12 97 VAL A CA 1
ATOM 679 C C . VAL A 1 97 ? -21.155 8.081 15.379 1.00 96.12 97 VAL A C 1
ATOM 681 O O . VAL A 1 97 ? -20.524 7.053 15.610 1.00 96.12 97 VAL A O 1
ATOM 684 N N . THR A 1 98 ? -21.845 8.256 14.254 1.00 94.81 98 THR A N 1
ATOM 685 C CA . THR A 1 98 ? -21.873 7.266 13.169 1.00 94.81 98 THR A CA 1
ATOM 686 C C . THR A 1 98 ? -20.488 7.101 12.539 1.00 94.81 98 THR A C 1
ATOM 688 O O . THR A 1 98 ? -19.873 8.092 12.138 1.00 94.81 98 THR A O 1
ATOM 691 N N . ALA A 1 99 ? -20.019 5.857 12.409 1.00 94.00 99 ALA A N 1
ATOM 692 C CA . ALA A 1 99 ? -18.789 5.518 11.700 1.00 94.00 99 ALA A CA 1
ATOM 693 C C . ALA A 1 99 ? -19.093 4.877 10.332 1.00 94.00 99 ALA A C 1
ATOM 695 O O . ALA A 1 99 ? -20.168 4.330 10.099 1.00 94.00 99 ALA A O 1
ATOM 696 N N . SER A 1 100 ? -18.144 4.968 9.397 1.00 93.19 100 SER A N 1
ATOM 697 C CA . SER A 1 100 ? -18.228 4.316 8.085 1.00 93.19 100 SER A CA 1
ATOM 698 C C . SER A 1 100 ? -16.828 3.901 7.611 1.00 93.19 100 SER A C 1
ATOM 700 O O . SER A 1 100 ? -16.013 4.787 7.338 1.00 93.19 100 SER A O 1
ATOM 702 N N . PRO A 1 101 ? -16.536 2.596 7.450 1.00 91.19 101 PRO A N 1
ATOM 703 C CA . PRO A 1 101 ? -17.379 1.461 7.846 1.00 91.19 101 PRO A CA 1
ATOM 704 C C . PRO A 1 101 ? -17.679 1.464 9.358 1.00 91.19 101 PRO A C 1
ATOM 706 O O . PRO A 1 101 ? -16.864 1.936 10.152 1.00 91.19 101 PRO A O 1
ATOM 709 N N . GLY A 1 102 ? -18.881 1.008 9.724 1.00 88.06 102 GLY A N 1
ATOM 710 C CA . GLY A 1 102 ? -19.368 0.996 11.108 1.00 88.06 102 GLY A CA 1
ATOM 711 C C . GLY A 1 102 ? -18.746 -0.117 11.955 1.00 88.06 102 GLY A C 1
ATOM 712 O O . GLY A 1 102 ? -17.966 -0.927 11.461 1.00 88.06 102 GLY A O 1
ATOM 713 N N . ALA A 1 103 ? -19.092 -0.183 13.243 1.00 81.25 103 ALA A N 1
ATOM 714 C CA . ALA A 1 103 ? -18.529 -1.177 14.164 1.00 81.25 103 ALA A CA 1
ATOM 715 C C . ALA A 1 103 ? -19.046 -2.607 13.927 1.00 81.25 103 ALA A C 1
ATOM 717 O O . ALA A 1 103 ? -18.464 -3.570 14.430 1.00 81.25 103 ALA A O 1
ATOM 718 N N . ALA A 1 104 ? -20.154 -2.747 13.198 1.00 70.00 104 ALA A N 1
ATOM 719 C CA . ALA A 1 104 ? -20.661 -4.027 12.734 1.00 70.00 104 ALA A CA 1
ATOM 720 C C . ALA A 1 104 ? -19.853 -4.466 11.505 1.00 70.00 104 ALA A C 1
ATOM 722 O O . ALA A 1 104 ? -20.167 -4.094 10.379 1.00 70.00 104 ALA A O 1
ATOM 723 N N . PHE A 1 105 ? -18.784 -5.217 11.749 1.00 58.91 105 PHE A N 1
ATOM 724 C CA . PHE A 1 105 ? -18.186 -6.085 10.744 1.00 58.91 105 PHE A CA 1
ATOM 725 C C . PHE A 1 105 ? -18.714 -7.491 11.034 1.00 58.91 105 PHE A C 1
ATOM 727 O O . PHE A 1 105 ? -18.243 -8.135 11.974 1.00 58.91 105 PHE A O 1
ATOM 734 N N . ASP A 1 106 ? -19.760 -7.899 10.321 1.00 45.25 106 ASP A N 1
ATOM 735 C CA . ASP A 1 106 ? -20.182 -9.295 10.197 1.00 45.25 106 ASP A CA 1
ATOM 736 C C . ASP A 1 106 ? -19.329 -10.057 9.168 1.00 45.25 106 ASP A C 1
ATOM 738 O O . ASP A 1 106 ? -18.845 -9.438 8.190 1.00 45.25 106 ASP A O 1
#

Sequence (106 aa):
VGDAEYSFHHKADAIAGSLIKNPGGGIAPRGGYVAGTPAAVGASLRRLAAPGVTGSAVDGETMRLIFQGLWLAPGSVAESVKGGMLLAYLAERMLGVTASPGAAFD

Radius of gyration: 18.79 Å; chains: 1; bounding box: 44×29×49 Å

Foldseek 3Di:
DDPDPPADPPRDQKDKDWCCPLQLQNQQPGDMDMDHDPVVVVVVVCVVDPPPDDDDDDDPVNVVSNVVRNVNRVVSVVVVVVVLLVVLCCCVVPVVHHDVVHNDDD

Secondary structure (DSSP, 8-state):
--------TT--SEEEEETTSGGGTTT--S-EEEEE-HHHHHHHHHHHS-TT-------HHHHHHHHHHHHHHHHHHHHHHHHHHHHHHHHHHHS----SS-S---

pLDDT: mean 88.75, std 14.49, range [36.94, 98.44]

InterPro domains:
  IPR009651 Putative methionine gamma-lyase [PF06838] (9-101)
  IPR009651 Putative methionine gamma-lyase [PTHR46658] (12-93)
  IPR015421 Pyridoxal phosphate-dependent transferase, major domain [G3DSA:3.40.640.10] (4-58)
  IPR015424 Pyridoxal phosphate-dependent transferase [SSF53383] (8-91)